Protein AF-X0VLQ2-F1 (afdb_monomer_lite)

Organism: NCBI:txid412755

Radius of gyration: 16.58 Å; chains: 1; bounding box: 39×34×45 Å

Foldseek 3Di:
DADEDDCVPVCVVVCVVFPDDAQAVLSVLAVLVVQVKDKDKAAAEWQQALATWDKMKMKIFAQAPYKYFYAADDFHHFDKVVGFDDKWKWWFAQVAQDADSVVVSRPDGQHRIQTARQHCVRQPDVPDRGRDMDGHRDMIMMMMTGGGPGQQDWMFGWRYGDPDIRTHIHHHPPRPPPDDPDD

pLDDT: mean 77.0, std 18.97, range [30.09, 96.75]

Sequence (183 aa):
MSKRIYLGREFSKYAKIAGGTILTITALFFVLMILGFEITGSDDQCLGTSEDPCVSYGKICNLGPDNYDIYNPESIKLDFSPTIKDHWIFFKDGRIKREFLIPKGIDHSTVGWRFENFTDATKPRKDRVYVHRFARYSCQDYMIVGLKNGPDDVIKWGMGVGKEYLDPFWYGIDGAANISVST

Structure (mmCIF, N/CA/C/O backbone):
data_AF-X0VLQ2-F1
#
_entry.id   AF-X0VLQ2-F1
#
loop_
_atom_site.group_PDB
_atom_site.id
_atom_site.type_symbol
_atom_site.label_atom_id
_atom_site.label_alt_id
_atom_site.label_comp_id
_atom_site.label_asym_id
_atom_site.label_entity_id
_atom_site.label_seq_id
_atom_site.pdbx_PDB_ins_code
_atom_site.Cartn_x
_atom_site.Cartn_y
_atom_site.Cartn_z
_atom_site.occupancy
_atom_site.B_iso_or_equiv
_atom_site.auth_seq_id
_atom_site.auth_comp_id
_atom_site.auth_asym_id
_atom_site.auth_atom_id
_atom_site.pdbx_PDB_model_num
ATOM 1 N N . MET A 1 1 ? 15.901 -3.595 -19.384 1.00 66.69 1 MET A N 1
ATOM 2 C CA . MET A 1 1 ? 15.204 -4.865 -19.703 1.00 66.69 1 MET A CA 1
ATOM 3 C C . MET A 1 1 ? 13.999 -4.977 -18.756 1.00 66.69 1 MET A C 1
ATOM 5 O O . MET A 1 1 ? 13.831 -4.084 -17.930 1.00 66.69 1 MET A O 1
ATOM 9 N N . SER A 1 2 ? 13.095 -5.954 -18.882 1.00 72.69 2 SER A N 1
ATOM 10 C CA . SER A 1 2 ? 12.097 -6.215 -17.822 1.00 72.69 2 SER A CA 1
ATOM 11 C C . SER A 1 2 ? 12.548 -7.439 -17.039 1.00 72.69 2 SER A C 1
ATOM 13 O O . SER A 1 2 ? 12.744 -8.506 -17.623 1.00 72.69 2 SER A O 1
ATOM 15 N N . LYS A 1 3 ? 12.762 -7.257 -15.736 1.00 79.56 3 LYS A N 1
ATOM 16 C CA . LYS A 1 3 ? 13.063 -8.319 -14.786 1.00 79.56 3 LYS A CA 1
ATOM 17 C C . LYS A 1 3 ? 11.759 -8.785 -14.157 1.00 79.56 3 LYS A C 1
ATOM 19 O O . LYS A 1 3 ? 10.893 -7.990 -13.791 1.00 79.56 3 LYS A O 1
ATOM 24 N N . ARG A 1 4 ? 11.615 -10.101 -14.063 1.00 75.06 4 ARG A N 1
ATOM 25 C CA . ARG A 1 4 ? 10.447 -10.733 -13.456 1.00 75.06 4 ARG A CA 1
ATOM 26 C C . ARG A 1 4 ? 10.776 -11.070 -12.013 1.00 75.06 4 ARG A C 1
ATOM 28 O O . ARG A 1 4 ? 11.747 -11.783 -11.776 1.00 75.06 4 ARG A O 1
ATOM 35 N N . ILE A 1 5 ? 9.966 -10.592 -11.078 1.00 64.88 5 ILE A N 1
ATOM 36 C CA . ILE A 1 5 ? 10.042 -11.013 -9.683 1.00 64.88 5 ILE A CA 1
ATOM 37 C C . ILE A 1 5 ? 9.024 -12.137 -9.493 1.00 64.88 5 ILE A C 1
ATOM 39 O O . ILE A 1 5 ? 7.814 -11.917 -9.564 1.00 64.88 5 ILE A O 1
ATOM 43 N N . TYR A 1 6 ? 9.534 -13.348 -9.260 1.00 64.94 6 TYR A N 1
ATOM 44 C CA . TYR A 1 6 ? 8.743 -14.495 -8.819 1.00 64.94 6 TYR A CA 1
ATOM 45 C C . TYR A 1 6 ? 9.024 -14.730 -7.338 1.00 64.94 6 TYR A C 1
ATOM 47 O O . TYR A 1 6 ? 10.022 -15.365 -6.981 1.00 64.94 6 TYR A O 1
ATOM 55 N N . LEU A 1 7 ? 8.144 -14.230 -6.475 1.00 58.94 7 LEU A N 1
ATOM 56 C CA . LEU A 1 7 ? 8.322 -14.337 -5.027 1.00 58.94 7 LEU A CA 1
ATOM 57 C C . LEU A 1 7 ? 8.317 -15.795 -4.529 1.00 58.94 7 LEU A C 1
ATOM 59 O O . LEU A 1 7 ? 8.909 -16.076 -3.510 1.00 58.94 7 LEU A O 1
ATOM 63 N N . GLY A 1 8 ? 7.763 -16.775 -5.245 1.00 53.16 8 GLY A N 1
ATOM 64 C CA . GLY A 1 8 ? 7.909 -18.184 -4.832 1.00 53.16 8 GLY A CA 1
ATOM 65 C C . GLY A 1 8 ? 9.328 -18.754 -5.022 1.00 53.16 8 GLY A C 1
ATOM 66 O O . GLY A 1 8 ? 9.813 -19.527 -4.199 1.00 53.16 8 GLY A O 1
ATOM 67 N N . ARG A 1 9 ? 10.018 -18.374 -6.108 1.00 52.22 9 ARG A N 1
ATOM 68 C CA . ARG A 1 9 ? 11.260 -19.032 -6.569 1.00 52.22 9 ARG A CA 1
ATOM 69 C C . ARG A 1 9 ? 12.530 -18.258 -6.235 1.00 52.22 9 ARG A C 1
ATOM 71 O O . ARG A 1 9 ? 13.531 -18.867 -5.872 1.00 52.22 9 ARG A O 1
ATOM 78 N N . GLU A 1 10 ? 12.518 -16.935 -6.379 1.00 52.12 10 GLU A N 1
ATOM 79 C CA . GLU A 1 10 ? 13.665 -16.127 -5.948 1.00 52.12 10 GLU A CA 1
ATOM 80 C C . GLU A 1 10 ? 13.694 -16.052 -4.424 1.00 52.12 10 GLU A C 1
ATOM 82 O O . GLU A 1 10 ? 14.750 -16.220 -3.822 1.00 52.12 10 GLU A O 1
ATOM 87 N N . PHE A 1 11 ? 12.527 -15.955 -3.782 1.00 50.59 11 PHE A N 1
ATOM 88 C CA . PHE A 1 11 ? 12.453 -15.965 -2.329 1.00 50.59 11 PHE A CA 1
ATOM 89 C C . PHE A 1 11 ? 12.836 -17.320 -1.750 1.00 50.59 11 PHE A C 1
ATOM 91 O O . PHE A 1 11 ? 13.465 -17.295 -0.724 1.00 50.59 11 PHE A O 1
ATOM 98 N N . SER A 1 12 ? 12.652 -18.496 -2.370 1.00 47.94 12 SER A N 1
ATOM 99 C CA . SER A 1 12 ? 13.187 -19.751 -1.784 1.00 47.94 12 SER A CA 1
ATOM 100 C C . SER A 1 12 ? 14.717 -19.747 -1.593 1.00 47.94 12 SER A C 1
ATOM 102 O O . SER A 1 12 ? 15.236 -20.493 -0.761 1.00 47.94 12 SER A O 1
ATOM 104 N N . LYS A 1 13 ? 15.451 -18.911 -2.345 1.00 52.09 13 LYS A N 1
ATOM 105 C CA . LYS A 1 13 ? 16.887 -18.673 -2.121 1.00 52.09 13 LYS A CA 1
ATOM 106 C C . LYS A 1 13 ? 17.136 -17.775 -0.901 1.00 52.09 13 LYS A C 1
ATOM 108 O O . LYS A 1 13 ? 18.106 -18.008 -0.190 1.00 52.09 13 LYS A O 1
ATOM 113 N N . TYR A 1 14 ? 16.248 -16.814 -0.631 1.00 46.41 14 TYR A N 1
ATOM 114 C CA . TYR A 1 14 ? 16.334 -15.856 0.484 1.00 46.41 14 TYR A CA 1
ATOM 115 C C . TYR A 1 14 ? 15.523 -16.267 1.744 1.00 46.41 14 TYR A C 1
ATOM 117 O O . TYR A 1 14 ? 15.835 -15.850 2.849 1.00 46.41 14 TYR A O 1
ATOM 125 N N . ALA A 1 15 ? 14.535 -17.154 1.622 1.00 37.28 15 ALA A N 1
ATOM 126 C CA . ALA A 1 15 ? 13.580 -17.620 2.634 1.00 37.28 15 ALA A CA 1
ATOM 127 C C . ALA A 1 15 ? 14.192 -18.668 3.557 1.00 37.28 15 ALA A C 1
ATOM 129 O O . ALA A 1 15 ? 13.771 -18.805 4.703 1.00 37.28 15 ALA A O 1
ATOM 130 N N . LYS A 1 16 ? 15.233 -19.373 3.088 1.00 41.22 16 LYS A N 1
ATOM 131 C CA . LYS A 1 16 ? 16.071 -20.217 3.953 1.00 41.22 16 LYS A CA 1
ATOM 132 C C . LYS A 1 16 ? 16.698 -19.425 5.105 1.00 41.22 16 LYS A C 1
ATOM 134 O O . LYS A 1 16 ? 17.092 -20.031 6.090 1.00 41.22 16 LYS A O 1
ATOM 139 N N . ILE A 1 17 ? 16.769 -18.099 4.986 1.00 40.81 17 ILE A N 1
ATOM 140 C CA . ILE A 1 17 ? 17.321 -17.201 6.003 1.00 40.81 17 ILE A CA 1
ATOM 141 C C . ILE A 1 17 ? 16.231 -16.731 6.991 1.00 40.81 17 ILE A C 1
ATOM 143 O O . ILE A 1 17 ? 16.563 -16.351 8.107 1.00 40.81 17 ILE A O 1
ATOM 147 N N . ALA A 1 18 ? 14.940 -16.804 6.634 1.00 35.75 18 ALA A N 1
ATOM 148 C CA . ALA A 1 18 ? 13.855 -16.133 7.367 1.00 35.75 18 ALA A CA 1
ATOM 149 C C . ALA A 1 18 ? 12.767 -17.051 7.969 1.00 35.75 18 ALA A C 1
ATOM 151 O O . ALA A 1 18 ? 11.837 -16.543 8.580 1.00 35.75 18 ALA A O 1
ATOM 152 N N . GLY A 1 19 ? 12.870 -18.380 7.834 1.00 30.09 19 GLY A N 1
ATOM 153 C CA . GLY A 1 19 ? 12.094 -19.334 8.643 1.00 30.09 19 GLY A CA 1
ATOM 154 C C . GLY A 1 19 ? 10.563 -19.183 8.599 1.00 30.09 19 GLY A C 1
ATOM 155 O O . GLY A 1 19 ? 9.948 -18.965 9.633 1.00 30.09 19 GLY A O 1
ATOM 156 N N . GLY A 1 20 ? 9.928 -19.346 7.433 1.00 35.25 20 GLY A N 1
ATOM 157 C CA . GLY A 1 20 ? 8.463 -19.454 7.340 1.00 35.25 20 GLY A CA 1
ATOM 158 C C . GLY A 1 20 ? 7.908 -19.252 5.927 1.00 35.25 20 GLY A C 1
ATOM 159 O O . GLY A 1 20 ? 8.342 -18.366 5.201 1.00 35.25 20 GLY A O 1
ATOM 160 N N . THR A 1 21 ? 6.954 -20.093 5.521 1.00 38.00 21 THR A N 1
ATOM 161 C CA . THR A 1 21 ? 6.435 -20.237 4.142 1.00 38.00 21 THR A CA 1
ATOM 162 C C . THR A 1 21 ? 5.235 -19.333 3.812 1.00 38.00 21 THR A C 1
ATOM 164 O O . THR A 1 21 ? 4.452 -19.662 2.923 1.00 38.00 21 THR A O 1
ATOM 167 N N . ILE A 1 22 ? 5.052 -18.213 4.519 1.00 45.41 22 ILE A N 1
ATOM 168 C CA . ILE A 1 22 ? 3.986 -17.241 4.227 1.00 45.41 22 ILE A CA 1
ATOM 169 C C . ILE A 1 22 ? 4.628 -16.014 3.576 1.00 45.41 22 ILE A C 1
ATOM 171 O O . ILE A 1 22 ? 5.442 -15.329 4.188 1.00 45.41 22 ILE A O 1
ATOM 175 N N . LEU A 1 23 ? 4.283 -15.759 2.311 1.00 50.88 23 LEU A N 1
ATOM 176 C CA . LEU A 1 23 ? 4.733 -14.580 1.571 1.00 50.88 23 LEU A CA 1
ATOM 177 C C . LEU A 1 23 ? 3.906 -13.367 2.005 1.00 50.88 23 LEU A C 1
ATOM 179 O O . LEU A 1 23 ? 2.747 -13.213 1.632 1.00 50.88 23 LEU A O 1
ATOM 183 N N . THR A 1 24 ? 4.506 -12.500 2.804 1.00 60.12 24 THR A N 1
ATOM 184 C CA . THR A 1 24 ? 3.902 -11.244 3.255 1.00 60.12 24 THR A CA 1
ATOM 185 C C . THR A 1 24 ? 4.256 -10.088 2.304 1.00 60.12 24 THR A C 1
ATOM 187 O O . THR A 1 24 ? 5.223 -10.167 1.544 1.00 60.12 24 THR A O 1
ATOM 190 N N . ILE A 1 25 ? 3.515 -8.972 2.313 1.00 62.88 25 ILE A N 1
ATOM 191 C CA . ILE A 1 25 ? 3.922 -7.748 1.589 1.00 62.88 25 ILE A CA 1
ATOM 192 C C . ILE A 1 25 ? 5.299 -7.301 2.088 1.00 62.88 25 ILE A C 1
ATOM 194 O O . ILE A 1 25 ? 6.127 -6.865 1.296 1.00 62.88 25 ILE A O 1
ATOM 198 N N . THR A 1 26 ? 5.588 -7.496 3.373 1.00 62.28 26 THR A N 1
ATOM 199 C CA . THR A 1 26 ? 6.883 -7.152 3.968 1.00 62.28 26 THR A CA 1
ATOM 200 C C . THR A 1 26 ? 8.045 -7.860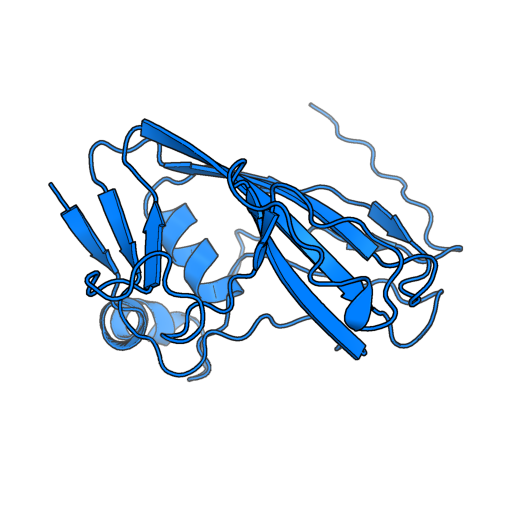 3.257 1.00 62.28 26 THR A C 1
ATOM 202 O O . THR A 1 26 ? 9.062 -7.231 2.965 1.00 62.28 26 THR A O 1
ATOM 205 N N . ALA A 1 27 ? 7.853 -9.117 2.839 1.00 65.25 27 ALA A N 1
ATOM 206 C CA . ALA A 1 27 ? 8.792 -9.859 2.002 1.00 65.25 27 ALA A CA 1
ATOM 207 C C . ALA A 1 27 ? 8.972 -9.245 0.598 1.00 65.25 27 ALA A C 1
ATOM 209 O O . ALA A 1 27 ? 10.100 -9.126 0.117 1.00 65.25 27 ALA A O 1
ATOM 210 N N . LEU A 1 28 ? 7.895 -8.810 -0.066 1.00 73.94 28 LEU A N 1
ATOM 211 C CA . LEU A 1 28 ? 8.004 -8.127 -1.363 1.00 73.94 28 LEU A CA 1
ATOM 212 C C . LEU A 1 28 ? 8.868 -6.865 -1.249 1.00 73.94 28 LEU A C 1
ATOM 214 O O . LEU A 1 28 ? 9.807 -6.697 -2.023 1.00 73.94 28 LEU A O 1
ATOM 218 N N . PHE A 1 29 ? 8.577 -6.001 -0.280 1.00 73.88 29 PHE A N 1
ATOM 219 C CA . PHE A 1 29 ? 9.299 -4.743 -0.102 1.00 73.88 29 PHE A CA 1
ATOM 220 C C . PHE A 1 29 ? 10.769 -4.969 0.268 1.00 73.88 29 PHE A C 1
ATOM 222 O O . PHE A 1 29 ? 11.635 -4.270 -0.248 1.00 73.88 29 PHE A O 1
ATOM 229 N N . PHE A 1 30 ? 11.076 -6.002 1.055 1.00 72.38 30 PHE A N 1
ATOM 230 C CA . PHE A 1 30 ? 12.453 -6.427 1.310 1.00 72.38 30 PHE A CA 1
ATOM 231 C C . PHE A 1 30 ? 13.209 -6.785 0.024 1.00 72.38 30 PHE A C 1
ATOM 233 O O . PHE A 1 30 ? 14.324 -6.317 -0.197 1.00 72.38 30 PHE A O 1
ATOM 240 N N . VAL A 1 31 ? 12.588 -7.568 -0.864 1.00 75.31 31 VAL A N 1
ATOM 241 C CA . VAL A 1 31 ? 13.183 -7.865 -2.176 1.00 75.31 31 VAL A CA 1
ATOM 242 C C . VAL A 1 31 ? 13.405 -6.589 -2.975 1.00 75.31 31 VAL A C 1
ATOM 244 O O . VAL A 1 31 ? 14.446 -6.465 -3.608 1.00 75.31 31 VAL A O 1
ATOM 247 N N . LEU A 1 32 ? 12.480 -5.628 -2.931 1.00 82.19 32 LEU A N 1
ATOM 248 C CA . LEU A 1 32 ? 12.672 -4.339 -3.598 1.00 82.19 32 LEU A CA 1
ATOM 249 C C . LEU A 1 32 ? 13.874 -3.579 -3.014 1.00 82.19 32 LEU A C 1
ATOM 251 O O . LEU A 1 32 ? 14.713 -3.126 -3.789 1.00 82.19 32 LEU A O 1
ATOM 255 N N . MET A 1 33 ? 14.019 -3.502 -1.687 1.00 80.38 33 MET A N 1
ATOM 256 C CA . MET A 1 33 ? 15.171 -2.850 -1.044 1.00 80.38 33 MET A CA 1
ATOM 257 C C . MET A 1 33 ? 16.501 -3.507 -1.449 1.00 80.38 33 MET A C 1
ATOM 259 O O . MET A 1 33 ? 17.411 -2.809 -1.889 1.00 80.38 33 MET A O 1
ATOM 263 N N . ILE A 1 34 ? 16.591 -4.846 -1.435 1.00 80.38 34 ILE A N 1
ATOM 264 C CA . ILE A 1 34 ? 17.777 -5.581 -1.930 1.00 80.38 34 ILE A CA 1
ATOM 265 C C . ILE A 1 34 ? 18.066 -5.271 -3.403 1.00 80.38 34 ILE A C 1
ATOM 267 O O . ILE A 1 34 ? 19.222 -5.227 -3.825 1.00 80.38 34 ILE A O 1
ATOM 271 N N . LEU A 1 35 ? 17.023 -5.062 -4.207 1.00 81.06 35 LEU A N 1
ATOM 272 C CA . LEU A 1 35 ? 17.138 -4.691 -5.617 1.00 81.06 35 LEU A CA 1
ATOM 273 C C . LEU A 1 35 ? 17.493 -3.206 -5.827 1.00 81.06 35 LEU A C 1
ATOM 275 O O . LEU A 1 35 ? 17.527 -2.758 -6.977 1.00 81.06 35 LEU A O 1
ATOM 279 N N . GLY A 1 36 ? 17.783 -2.468 -4.751 1.00 83.56 36 GLY A N 1
ATOM 280 C CA . GLY A 1 36 ? 18.220 -1.074 -4.775 1.00 83.56 36 GLY A CA 1
ATOM 281 C C . GLY A 1 36 ? 17.074 -0.072 -4.862 1.00 83.56 36 GLY A C 1
ATOM 282 O O . GLY A 1 36 ? 17.259 1.020 -5.399 1.00 83.56 36 GLY A O 1
ATOM 283 N N . PHE A 1 37 ? 15.878 -0.446 -4.408 1.00 88.50 37 PHE A N 1
ATOM 284 C CA . PHE A 1 37 ? 14.776 0.498 -4.296 1.00 88.50 37 PHE A CA 1
ATOM 285 C C . PHE A 1 37 ? 14.904 1.324 -3.025 1.00 88.50 37 PHE A C 1
ATOM 287 O O . PHE A 1 37 ? 15.161 0.782 -1.952 1.00 88.50 37 PHE A O 1
ATOM 294 N N . GLU A 1 38 ? 14.615 2.614 -3.135 1.00 89.25 38 GLU A N 1
ATOM 295 C CA . GLU A 1 38 ? 14.395 3.465 -1.970 1.00 89.25 38 GLU A CA 1
ATOM 296 C C . GLU A 1 38 ? 12.918 3.434 -1.601 1.00 89.25 38 GLU A C 1
ATOM 298 O O . GLU A 1 38 ? 12.047 3.594 -2.461 1.00 89.25 38 GLU A O 1
ATOM 303 N N . ILE A 1 39 ? 12.627 3.212 -0.325 1.00 86.88 39 ILE A N 1
ATOM 304 C CA . ILE A 1 39 ? 11.264 3.136 0.188 1.00 86.88 39 ILE A CA 1
ATOM 305 C C . ILE A 1 39 ? 11.166 4.097 1.367 1.00 86.88 39 ILE A C 1
ATOM 307 O O . ILE A 1 39 ? 12.036 4.111 2.232 1.00 86.88 39 ILE A O 1
ATOM 311 N N . THR A 1 40 ? 10.121 4.915 1.394 1.00 87.25 40 THR A N 1
ATOM 312 C CA . THR A 1 40 ? 9.830 5.839 2.496 1.00 87.25 40 THR A CA 1
ATOM 313 C C . THR A 1 40 ? 8.430 5.588 3.038 1.00 87.25 40 THR A C 1
ATOM 315 O O . THR A 1 40 ? 7.580 5.057 2.319 1.00 87.25 40 THR A O 1
ATOM 318 N N . GLY A 1 41 ? 8.187 5.976 4.287 1.00 84.06 41 GLY A N 1
ATOM 319 C CA . GLY A 1 41 ? 6.887 5.938 4.957 1.00 84.06 41 GLY A CA 1
ATOM 320 C C . GLY A 1 41 ? 6.818 7.008 6.048 1.00 84.06 41 GLY A C 1
ATOM 321 O O . GLY A 1 41 ? 7.837 7.637 6.347 1.00 84.06 41 GLY A O 1
ATOM 322 N N . SER A 1 42 ? 5.629 7.223 6.602 1.00 80.88 42 SER A N 1
ATOM 323 C CA . SER A 1 42 ? 5.376 8.141 7.714 1.00 80.88 42 SER A CA 1
ATOM 324 C C . SER A 1 42 ? 4.988 7.388 8.982 1.00 80.88 42 SER A C 1
ATOM 326 O O . SER A 1 42 ? 4.338 6.345 8.914 1.00 80.88 42 SER A O 1
ATOM 328 N N . ASP A 1 43 ? 5.386 7.951 10.119 1.00 81.62 43 ASP A N 1
ATOM 329 C CA . ASP A 1 43 ? 4.780 7.664 11.414 1.00 81.62 43 ASP A CA 1
ATOM 330 C C . ASP A 1 43 ? 3.543 8.543 11.568 1.00 81.62 43 ASP A C 1
ATOM 332 O O . ASP A 1 43 ? 3.619 9.755 11.356 1.00 81.62 43 ASP A O 1
ATOM 336 N N . ASP A 1 44 ? 2.417 7.946 11.947 1.00 86.19 44 ASP A N 1
ATOM 337 C CA . ASP A 1 44 ? 1.134 8.642 11.996 1.00 86.19 44 ASP A CA 1
ATOM 338 C C . ASP A 1 44 ? 0.422 8.381 13.329 1.00 86.19 44 ASP A C 1
ATOM 340 O O . ASP A 1 44 ? 0.530 7.307 13.925 1.00 86.19 44 ASP A O 1
ATOM 344 N N . GLN A 1 45 ? -0.320 9.374 13.814 1.00 88.12 45 GLN A N 1
ATOM 345 C CA . GLN A 1 45 ? -1.179 9.241 14.990 1.00 88.12 45 GLN A CA 1
ATOM 346 C C . GLN A 1 45 ? -2.636 9.166 14.538 1.00 88.12 45 GLN A C 1
ATOM 348 O O . GLN A 1 45 ? -3.072 9.974 13.721 1.00 88.12 45 GLN A O 1
ATOM 353 N N . CYS A 1 46 ? -3.377 8.182 15.043 1.00 91.38 46 CYS A N 1
ATOM 354 C CA . CYS A 1 46 ? -4.732 7.888 14.576 1.00 91.38 46 CYS A CA 1
ATOM 355 C C . CYS A 1 46 ? -5.495 7.005 15.568 1.00 91.38 46 CYS A C 1
ATOM 357 O O . CYS A 1 46 ? -4.906 6.145 16.237 1.00 91.38 46 CYS A O 1
ATOM 359 N N . LEU A 1 47 ? -6.824 7.136 15.583 1.00 93.00 47 LEU A N 1
ATOM 360 C CA . LEU A 1 47 ? -7.707 6.233 16.326 1.00 93.00 47 LEU A CA 1
ATOM 361 C C . LEU A 1 47 ? -7.838 4.860 15.657 1.00 93.00 47 LEU A C 1
ATOM 363 O O . LEU A 1 47 ? -8.115 3.864 16.320 1.00 93.00 47 LEU A O 1
ATOM 367 N N . GLY A 1 48 ? -7.672 4.784 14.337 1.00 92.69 48 GLY A N 1
ATOM 368 C CA . GLY A 1 48 ? -7.873 3.545 13.587 1.00 92.69 48 GLY A CA 1
ATOM 369 C C . GLY A 1 48 ? -9.333 3.089 13.565 1.0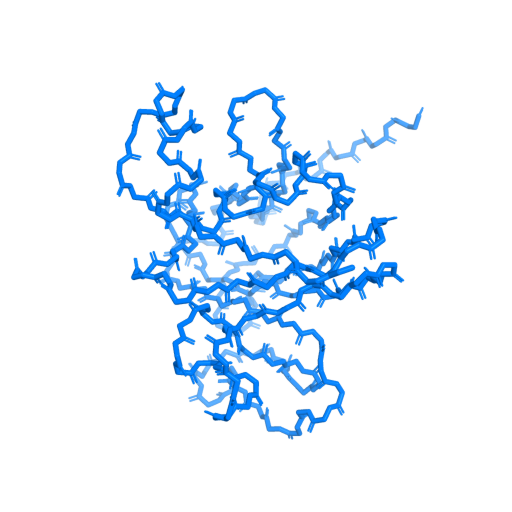0 92.69 48 GLY A C 1
ATOM 370 O O . GLY A 1 48 ? -9.596 1.886 13.527 1.00 92.69 48 GLY A O 1
ATOM 371 N N . THR A 1 49 ? -10.281 4.025 13.605 1.00 95.44 49 THR A N 1
ATOM 372 C CA . THR A 1 49 ? -11.718 3.748 13.469 1.00 95.44 49 THR A CA 1
ATOM 373 C C . THR A 1 49 ? -12.181 3.975 12.030 1.00 95.44 49 THR A C 1
ATOM 375 O O . THR A 1 49 ? -11.424 4.422 11.178 1.00 95.44 49 THR A O 1
ATOM 378 N N . SER A 1 50 ? -13.437 3.651 11.729 1.00 95.38 50 SER A N 1
ATOM 379 C CA . SER A 1 50 ? -14.019 3.945 10.416 1.00 95.38 50 SER A CA 1
ATOM 380 C C . SER A 1 50 ? -14.092 5.445 10.107 1.00 95.38 50 SER A C 1
ATOM 382 O O . SER A 1 50 ? -14.014 5.810 8.940 1.00 95.38 50 SER A O 1
ATOM 384 N N . GLU A 1 51 ? -14.257 6.291 11.125 1.00 96.12 51 GLU A N 1
ATOM 385 C CA . GLU A 1 51 ? -14.364 7.754 10.994 1.00 96.12 51 GLU A CA 1
ATOM 386 C C . GLU A 1 51 ? -12.989 8.438 11.061 1.00 96.12 51 GLU A C 1
ATOM 388 O O . GLU A 1 51 ? -12.802 9.506 10.491 1.00 96.12 51 GLU A O 1
ATOM 393 N N . ASP A 1 52 ? -12.018 7.800 11.719 1.00 94.56 52 ASP A N 1
ATOM 394 C CA . ASP A 1 52 ? -10.624 8.241 11.788 1.00 94.56 52 ASP A CA 1
ATOM 395 C C . ASP A 1 52 ? -9.679 7.045 11.564 1.00 94.56 52 ASP A C 1
ATOM 397 O O . ASP A 1 52 ? -9.136 6.472 12.523 1.00 94.56 52 ASP A O 1
ATOM 401 N N . PRO A 1 53 ? -9.552 6.571 10.311 1.00 96.12 53 PRO A N 1
ATOM 402 C CA . PRO A 1 53 ? -8.690 5.446 9.998 1.00 96.12 53 PRO A CA 1
ATOM 403 C C . PRO A 1 53 ? -7.224 5.865 10.066 1.00 96.12 53 PRO A C 1
ATOM 405 O O . PRO A 1 53 ? -6.860 7.010 9.815 1.00 96.12 53 PRO A O 1
ATOM 408 N N . CYS A 1 54 ? -6.348 4.904 10.329 1.00 94.38 54 CYS A N 1
ATOM 409 C CA . CYS A 1 54 ? -4.920 5.151 10.237 1.00 94.38 54 CYS A CA 1
ATOM 410 C C . CYS A 1 54 ? -4.501 5.192 8.779 1.00 94.38 54 CYS A C 1
ATOM 412 O O . CYS A 1 54 ? -4.736 4.227 8.050 1.00 94.38 54 CYS A O 1
ATOM 414 N N . VAL A 1 55 ? -3.889 6.295 8.355 1.00 94.25 55 VAL A N 1
ATOM 415 C CA . VAL A 1 55 ? -3.461 6.488 6.972 1.00 94.25 55 VAL A CA 1
ATOM 416 C C . VAL A 1 55 ? -2.000 6.879 6.950 1.00 94.25 55 VAL A C 1
ATOM 418 O O . VAL A 1 55 ? -1.634 7.903 7.510 1.00 94.25 55 VAL A O 1
ATOM 421 N N . SER A 1 56 ? -1.199 6.092 6.241 1.00 92.38 56 SER A N 1
ATOM 422 C CA . SER A 1 56 ? 0.199 6.412 5.986 1.00 92.38 56 SER A CA 1
ATOM 423 C C . SER A 1 56 ? 0.476 6.539 4.511 1.00 92.38 56 SER A C 1
ATOM 425 O O . SER A 1 56 ? -0.039 5.779 3.684 1.00 92.38 56 SER A O 1
ATOM 427 N N . TYR A 1 57 ? 1.356 7.478 4.196 1.00 93.06 57 TYR A N 1
ATOM 428 C CA . TYR A 1 57 ? 1.811 7.727 2.843 1.00 93.06 57 TYR A CA 1
ATOM 429 C C . TYR A 1 57 ? 3.289 7.415 2.728 1.00 93.06 57 TYR A C 1
ATOM 431 O O . TYR A 1 57 ? 4.077 7.584 3.656 1.00 93.06 57 TYR A O 1
ATOM 439 N N . GLY A 1 58 ? 3.685 7.003 1.537 1.00 91.38 58 GLY A N 1
ATOM 440 C CA . GLY A 1 58 ? 5.084 6.786 1.259 1.00 91.38 58 GLY A CA 1
ATOM 441 C C . GLY A 1 58 ? 5.368 6.721 -0.222 1.00 91.38 58 GLY A C 1
ATOM 442 O O . GLY A 1 58 ? 4.496 6.928 -1.073 1.00 91.38 58 GLY A O 1
ATOM 443 N N . LYS A 1 59 ? 6.628 6.446 -0.530 1.00 93.00 59 LYS A N 1
ATOM 444 C CA . LYS A 1 59 ? 7.121 6.393 -1.897 1.00 93.00 59 LYS A CA 1
ATOM 445 C C . LYS A 1 59 ? 8.040 5.199 -2.070 1.00 93.00 59 LYS A C 1
ATOM 447 O O . LYS A 1 59 ? 8.834 4.896 -1.192 1.00 93.00 59 LYS A O 1
ATOM 452 N N . ILE A 1 60 ? 7.925 4.537 -3.215 1.00 91.81 60 ILE A N 1
ATOM 453 C CA . ILE A 1 60 ? 8.807 3.451 -3.642 1.00 91.81 60 ILE A CA 1
ATOM 454 C C . ILE A 1 60 ? 9.498 3.907 -4.923 1.00 91.81 60 ILE A C 1
ATOM 456 O O . ILE A 1 60 ? 8.835 4.098 -5.943 1.00 91.81 60 ILE A O 1
ATOM 460 N N . CYS A 1 61 ? 10.812 4.092 -4.885 1.00 93.00 61 CYS A N 1
ATOM 461 C CA . CYS A 1 61 ? 11.621 4.557 -6.002 1.00 93.00 61 CYS A CA 1
ATOM 462 C C . CYS A 1 61 ? 12.511 3.436 -6.532 1.00 93.00 61 CYS A C 1
ATOM 464 O O . CYS A 1 61 ? 13.434 2.978 -5.865 1.00 93.00 61 CYS A O 1
ATOM 466 N N . ASN A 1 62 ? 12.264 3.029 -7.774 1.00 94.25 62 ASN A N 1
ATOM 467 C CA . ASN A 1 62 ? 13.181 2.188 -8.527 1.00 94.25 62 ASN A CA 1
ATOM 468 C C . ASN A 1 62 ? 14.244 3.075 -9.178 1.00 94.25 62 ASN A C 1
ATOM 470 O O . ASN A 1 62 ? 14.010 3.657 -10.241 1.00 94.25 62 ASN A O 1
ATOM 474 N N . LEU A 1 63 ? 15.416 3.162 -8.555 1.00 92.31 63 LEU A N 1
ATOM 475 C CA . LEU A 1 63 ? 16.544 3.933 -9.082 1.00 92.31 63 LEU A CA 1
ATOM 476 C C . LEU A 1 63 ? 17.335 3.177 -10.162 1.00 92.31 63 LEU A C 1
ATOM 478 O O . LEU A 1 63 ? 18.263 3.721 -10.758 1.00 92.31 63 LEU A O 1
ATOM 482 N N . GLY A 1 64 ? 16.971 1.921 -10.429 1.00 91.38 64 GLY A N 1
ATOM 483 C CA . GLY A 1 64 ? 17.653 1.052 -11.375 1.00 91.38 64 GLY A CA 1
ATOM 484 C C . GLY A 1 64 ? 17.170 1.184 -12.830 1.00 91.38 64 GLY A C 1
ATOM 485 O O . GLY A 1 64 ? 16.077 1.686 -13.106 1.00 91.38 64 GLY A O 1
ATOM 486 N N . PRO A 1 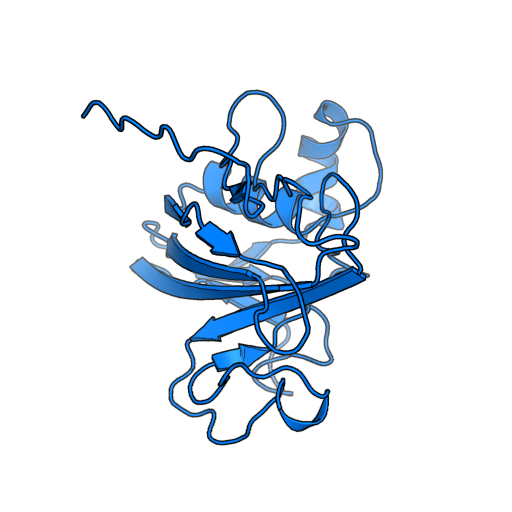65 ? 17.959 0.656 -13.790 1.00 93.38 65 PRO A N 1
ATOM 487 C CA . PRO A 1 65 ? 17.660 0.692 -15.230 1.00 93.38 65 PRO A CA 1
ATOM 488 C C . PRO A 1 65 ? 16.586 -0.300 -15.697 1.00 93.38 65 PRO A C 1
ATOM 490 O O . PRO A 1 65 ? 16.159 -0.258 -16.860 1.00 93.38 65 PRO A O 1
ATOM 493 N N . ASP A 1 66 ? 16.174 -1.227 -14.835 1.00 92.12 66 ASP A N 1
ATOM 494 C CA . ASP A 1 66 ? 15.268 -2.318 -15.177 1.00 92.12 66 ASP A CA 1
ATOM 495 C C . ASP A 1 66 ? 13.871 -2.097 -14.614 1.00 92.12 66 ASP A C 1
ATOM 497 O O . ASP A 1 66 ? 13.698 -1.553 -13.530 1.00 92.12 66 ASP A O 1
ATOM 501 N N . ASN A 1 67 ? 12.858 -2.542 -15.359 1.00 91.00 67 ASN A N 1
ATOM 502 C CA . ASN A 1 67 ? 11.506 -2.636 -14.814 1.00 91.00 67 ASN A CA 1
ATOM 503 C C . ASN A 1 67 ? 11.402 -3.905 -13.973 1.00 91.00 67 ASN A C 1
ATOM 505 O O . ASN A 1 67 ? 11.879 -4.952 -14.419 1.00 91.00 67 ASN A O 1
ATOM 509 N N . TYR A 1 68 ? 10.719 -3.826 -12.838 1.00 88.00 68 TYR A N 1
ATOM 510 C CA . TYR A 1 68 ? 10.438 -4.976 -11.991 1.00 88.00 68 TYR A CA 1
ATOM 511 C C . TYR A 1 68 ? 8.948 -5.278 -12.006 1.00 88.00 68 TYR A C 1
ATOM 513 O O . TYR A 1 68 ? 8.122 -4.500 -11.533 1.00 88.00 68 TYR A O 1
ATOM 521 N N . ASP A 1 69 ? 8.623 -6.422 -12.588 1.00 88.12 69 ASP A N 1
ATOM 522 C CA . ASP A 1 69 ? 7.258 -6.890 -12.770 1.00 88.12 69 ASP A CA 1
ATOM 523 C C . ASP A 1 69 ? 6.956 -7.963 -11.723 1.00 88.12 69 ASP A C 1
ATOM 525 O O . ASP A 1 69 ? 7.658 -8.976 -11.651 1.00 88.12 69 ASP A O 1
ATOM 529 N N . ILE A 1 70 ? 5.899 -7.761 -10.941 1.00 81.56 70 ILE A N 1
ATOM 530 C CA . ILE A 1 70 ? 5.398 -8.733 -9.970 1.00 81.56 70 ILE A CA 1
ATOM 531 C C . ILE A 1 70 ? 4.461 -9.694 -10.696 1.00 81.56 70 ILE A C 1
ATOM 533 O O . ILE A 1 70 ? 3.430 -9.279 -11.232 1.00 81.56 70 ILE A O 1
ATOM 537 N N . TYR A 1 71 ? 4.821 -10.976 -10.729 1.00 72.94 71 TYR A N 1
ATOM 538 C CA . TYR A 1 71 ? 4.009 -12.022 -11.352 1.00 72.94 71 TYR A CA 1
ATOM 539 C C . TYR A 1 71 ? 3.257 -12.844 -10.301 1.00 72.94 71 TYR A C 1
ATOM 541 O O . TYR A 1 71 ? 3.826 -13.198 -9.272 1.00 72.94 71 TYR A O 1
ATOM 549 N N . ASN A 1 72 ? 1.988 -13.125 -10.622 1.00 63.66 72 ASN A N 1
ATOM 550 C CA . ASN A 1 72 ? 0.976 -13.920 -9.913 1.00 63.66 72 ASN A CA 1
ATOM 551 C C . ASN A 1 72 ? 1.466 -14.727 -8.683 1.00 63.66 72 ASN A C 1
ATOM 553 O O . ASN A 1 72 ? 1.929 -15.859 -8.844 1.00 63.66 72 ASN A O 1
ATOM 557 N N . PRO A 1 73 ? 1.357 -14.178 -7.462 1.00 58.41 73 PRO A N 1
ATOM 558 C CA . PRO A 1 73 ? 1.742 -14.862 -6.237 1.00 58.41 73 PRO A CA 1
ATOM 559 C C . PRO A 1 73 ? 0.495 -15.186 -5.411 1.00 58.41 73 PRO A C 1
ATOM 561 O O . PRO A 1 73 ? -0.250 -14.290 -5.020 1.00 58.41 73 PRO A O 1
ATOM 564 N N . GLU A 1 74 ? 0.252 -16.461 -5.129 1.00 51.59 74 GLU A N 1
ATOM 565 C CA . GLU A 1 74 ? -0.862 -16.871 -4.276 1.00 51.59 74 GLU A CA 1
ATOM 566 C C . GLU A 1 74 ? -0.730 -16.235 -2.876 1.00 51.59 74 GLU A C 1
ATOM 568 O O . GLU A 1 74 ? 0.064 -16.646 -2.033 1.00 51.59 74 GLU A O 1
ATOM 573 N N . SER A 1 75 ? -1.510 -15.168 -2.677 1.00 52.97 75 SER A N 1
ATOM 574 C CA . SER A 1 75 ? -1.677 -14.339 -1.479 1.00 52.97 75 SER A CA 1
ATOM 575 C C . SER A 1 75 ? -0.407 -13.708 -0.893 1.00 52.97 75 SER A C 1
ATOM 577 O O . SER A 1 75 ? 0.052 -14.108 0.173 1.00 52.97 75 SER A O 1
ATOM 579 N N . ILE A 1 76 ? 0.100 -12.635 -1.514 1.00 57.62 76 ILE A N 1
ATOM 580 C CA . ILE A 1 76 ? 0.875 -11.659 -0.733 1.00 57.62 76 ILE A CA 1
ATOM 581 C C . ILE A 1 76 ? -0.089 -11.007 0.265 1.00 57.62 76 ILE A C 1
ATOM 583 O O . ILE A 1 76 ? -1.025 -10.321 -0.144 1.00 57.62 76 ILE A O 1
ATOM 587 N N . LYS A 1 77 ? 0.118 -11.234 1.563 1.00 57.34 77 LYS A N 1
ATOM 588 C CA . LYS A 1 77 ? -0.707 -10.642 2.631 1.00 57.34 77 LYS A CA 1
ATOM 589 C C . LYS A 1 77 ? 0.060 -9.534 3.339 1.00 57.34 77 LYS A C 1
ATOM 591 O O . LYS A 1 77 ? 1.232 -9.720 3.653 1.00 57.34 77 LYS A O 1
ATOM 596 N N . LEU A 1 78 ? -0.561 -8.385 3.599 1.00 60.75 78 LEU A N 1
ATOM 597 C CA . LEU A 1 78 ? 0.008 -7.479 4.599 1.00 60.75 78 LEU A CA 1
ATOM 598 C C . LEU A 1 78 ? -0.104 -8.157 5.959 1.00 60.75 78 LEU A C 1
ATOM 600 O O . LEU A 1 78 ? -1.106 -8.812 6.248 1.00 60.75 78 LEU A O 1
ATOM 604 N N . ASP A 1 79 ? 0.940 -7.998 6.754 1.00 62.97 79 ASP A N 1
ATOM 605 C CA . ASP A 1 79 ? 0.982 -8.482 8.122 1.00 62.97 79 ASP A CA 1
ATOM 606 C C . ASP A 1 79 ? 1.261 -7.294 9.039 1.00 62.97 79 ASP A C 1
ATOM 608 O O . ASP A 1 79 ? 2.001 -6.379 8.667 1.00 62.97 79 ASP A O 1
ATOM 612 N N . PHE A 1 80 ? 0.622 -7.294 10.200 1.00 67.06 80 PHE A N 1
ATOM 613 C CA . PHE A 1 80 ? 0.622 -6.193 11.158 1.00 67.06 80 PHE A CA 1
ATOM 614 C C . PHE A 1 80 ? 0.869 -6.758 12.551 1.00 67.06 80 PHE A C 1
ATOM 616 O O . PHE A 1 80 ? 0.337 -7.818 12.892 1.00 67.06 80 PHE A O 1
ATOM 623 N N . SER A 1 81 ? 1.655 -6.047 13.361 1.00 70.25 81 SER A N 1
ATOM 624 C CA . SER A 1 81 ? 1.946 -6.445 14.737 1.00 70.25 81 SER A CA 1
ATOM 625 C C . SER A 1 81 ? 1.656 -5.288 15.705 1.00 70.25 81 SER A C 1
ATOM 627 O O . SER A 1 81 ? 2.404 -4.311 15.708 1.00 70.25 81 SER A O 1
ATOM 629 N N . PRO A 1 82 ? 0.629 -5.390 16.569 1.00 76.12 82 PRO A N 1
ATOM 630 C CA . PRO A 1 82 ? -0.346 -6.479 16.653 1.00 76.12 82 PRO A CA 1
ATOM 631 C C . PRO A 1 82 ? -1.259 -6.537 15.417 1.00 76.12 82 PRO A C 1
ATOM 633 O O . PRO A 1 82 ? -1.324 -5.597 14.624 1.00 76.12 82 PRO A O 1
ATOM 636 N N . THR A 1 83 ? -1.961 -7.660 15.243 1.00 81.81 83 THR A N 1
ATOM 637 C CA . THR A 1 83 ? -2.955 -7.811 14.174 1.00 81.81 83 THR A CA 1
ATOM 638 C C . THR A 1 83 ? -3.997 -6.702 14.272 1.00 81.81 83 THR A C 1
ATOM 640 O O . THR A 1 83 ? -4.478 -6.396 15.359 1.00 81.81 83 THR A O 1
ATOM 643 N N . ILE A 1 84 ? -4.374 -6.133 13.132 1.00 85.44 84 ILE A N 1
ATOM 644 C CA . ILE A 1 84 ? -5.373 -5.067 13.032 1.00 85.44 84 ILE A CA 1
ATOM 645 C C . ILE A 1 84 ? -6.688 -5.586 12.446 1.00 85.44 84 ILE A C 1
ATOM 647 O O . ILE A 1 84 ? -6.731 -6.678 11.879 1.00 85.44 84 ILE A O 1
ATOM 651 N N . LYS A 1 85 ? -7.760 -4.802 12.577 1.00 91.56 85 LYS A N 1
ATOM 652 C CA . LYS A 1 85 ? -9.115 -5.184 12.165 1.00 91.56 85 LYS A CA 1
ATOM 653 C C . LYS A 1 85 ? -9.241 -5.341 10.651 1.00 91.56 85 LYS A C 1
ATOM 655 O O . LYS A 1 85 ? -9.818 -6.321 10.191 1.00 91.56 85 LYS A O 1
ATOM 660 N N . ASP A 1 86 ? -8.738 -4.375 9.887 1.00 92.62 86 ASP A N 1
ATOM 661 C CA . ASP A 1 86 ? -8.748 -4.415 8.421 1.00 92.62 86 ASP A CA 1
ATOM 662 C C . ASP A 1 86 ? -7.699 -3.451 7.848 1.00 92.62 86 ASP A C 1
ATOM 664 O O . ASP A 1 86 ? -7.224 -2.557 8.554 1.00 92.62 86 ASP A O 1
ATOM 668 N N . HIS A 1 87 ? -7.325 -3.640 6.584 1.00 91.88 87 HIS A N 1
ATOM 669 C CA . HIS A 1 87 ? -6.354 -2.798 5.896 1.00 91.88 87 HIS A CA 1
ATOM 670 C C . HIS A 1 87 ? -6.471 -2.839 4.375 1.00 91.88 87 HIS A C 1
ATOM 672 O O . HIS A 1 87 ? -6.909 -3.816 3.765 1.00 91.88 87 HIS A O 1
ATOM 678 N N . TRP A 1 88 ? -5.956 -1.791 3.740 1.00 93.06 88 TRP A N 1
ATOM 679 C CA . TRP A 1 88 ? -5.887 -1.663 2.293 1.00 93.06 88 TRP A CA 1
ATOM 680 C C . TRP A 1 88 ? -4.615 -0.929 1.892 1.00 93.06 88 TRP A C 1
ATOM 682 O O . TRP A 1 88 ? -4.214 0.036 2.537 1.00 93.06 88 TRP A O 1
ATOM 692 N N . ILE A 1 89 ? -4.005 -1.363 0.791 1.00 91.12 89 ILE A N 1
ATOM 693 C CA . ILE A 1 89 ? -2.909 -0.644 0.147 1.00 91.12 89 ILE A CA 1
ATOM 694 C C . ILE A 1 89 ? -3.379 -0.109 -1.198 1.00 91.12 89 ILE A C 1
ATOM 696 O O . ILE A 1 89 ? -4.079 -0.776 -1.969 1.00 91.12 89 ILE A O 1
ATOM 700 N N . PHE A 1 90 ? -2.981 1.120 -1.474 1.00 94.00 90 PHE A N 1
ATOM 701 C CA . PHE A 1 90 ? -3.274 1.811 -2.706 1.00 94.00 90 PHE A CA 1
ATOM 702 C C . PHE A 1 90 ? -1.999 2.363 -3.311 1.00 94.00 90 PHE A C 1
ATOM 704 O O . PHE A 1 90 ? -1.058 2.734 -2.615 1.00 94.00 90 PHE A O 1
ATOM 711 N N . PHE A 1 91 ? -2.011 2.482 -4.629 1.00 93.88 91 PHE A N 1
ATOM 712 C CA . PHE A 1 91 ? -0.981 3.180 -5.376 1.00 93.88 91 PHE A CA 1
ATOM 713 C C . PHE A 1 91 ? -1.597 4.339 -6.130 1.00 93.88 91 PHE A C 1
ATOM 715 O O . PHE A 1 91 ? -2.682 4.207 -6.704 1.00 93.88 91 PHE A O 1
ATOM 722 N N . LYS A 1 92 ? -0.892 5.465 -6.162 1.00 95.12 92 LYS A N 1
ATOM 723 C CA . LYS A 1 92 ? -1.380 6.657 -6.842 1.00 95.12 92 LYS A CA 1
ATOM 724 C C . LYS A 1 92 ? -1.585 6.377 -8.326 1.00 95.12 92 LYS A C 1
ATOM 726 O O . LYS A 1 92 ? -0.686 5.923 -9.035 1.00 95.12 92 LYS A O 1
ATOM 731 N N . ASP A 1 93 ? -2.796 6.646 -8.782 1.00 91.50 93 ASP A N 1
ATOM 732 C CA . ASP A 1 93 ? -3.243 6.517 -10.158 1.00 91.50 93 ASP A CA 1
ATOM 733 C C . ASP A 1 93 ? -4.315 7.583 -10.408 1.00 91.50 93 ASP A C 1
ATOM 735 O O . ASP A 1 93 ? -5.501 7.390 -10.131 1.00 91.50 93 ASP A O 1
ATOM 739 N N . GLY A 1 94 ? -3.898 8.725 -10.962 1.00 87.69 94 GLY A N 1
ATOM 740 C CA . GLY A 1 94 ? -4.761 9.893 -11.186 1.00 87.69 94 GLY A CA 1
ATOM 741 C C . GLY A 1 94 ? -5.947 9.666 -12.136 1.00 87.69 94 GLY A C 1
ATOM 742 O O . GLY A 1 94 ? -6.703 10.592 -12.412 1.00 87.69 94 GLY A O 1
ATOM 743 N N . ARG A 1 95 ? -6.124 8.449 -12.662 1.00 90.06 95 ARG A N 1
ATOM 744 C CA . ARG A 1 95 ? -7.276 8.058 -13.485 1.00 90.06 95 ARG A CA 1
ATOM 745 C C . ARG A 1 95 ? -8.444 7.530 -12.650 1.00 90.06 95 ARG A C 1
ATOM 747 O O . ARG A 1 95 ? -9.549 7.413 -13.182 1.00 90.06 95 ARG A O 1
ATOM 754 N N . ILE A 1 96 ? -8.224 7.191 -11.378 1.00 91.94 96 ILE A N 1
ATOM 755 C CA . ILE A 1 96 ? -9.271 6.676 -10.493 1.00 91.94 96 ILE A CA 1
ATOM 756 C C . ILE A 1 96 ? -10.183 7.820 -10.055 1.00 91.94 96 ILE A C 1
ATOM 758 O O . ILE A 1 96 ? -9.741 8.775 -9.426 1.00 91.94 96 ILE A O 1
ATOM 762 N N . LYS A 1 97 ? -11.472 7.710 -10.389 1.00 92.12 97 LYS A N 1
ATOM 763 C CA . LYS A 1 97 ? -12.504 8.712 -10.065 1.00 92.12 97 LYS A CA 1
ATOM 764 C C . LYS A 1 97 ? -13.551 8.226 -9.061 1.00 92.12 97 LYS A C 1
ATOM 766 O O . LYS A 1 97 ? -14.456 8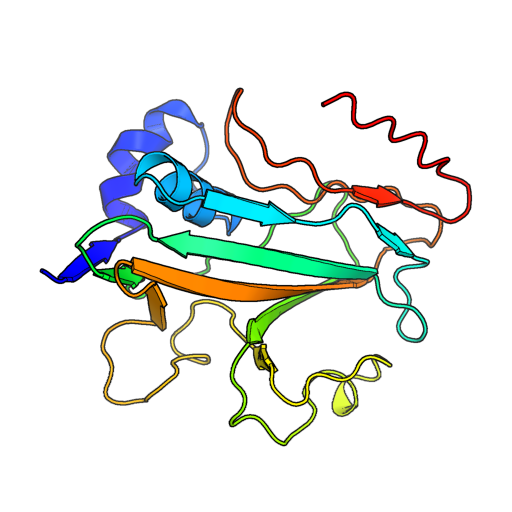.976 -8.726 1.00 92.12 97 LYS A O 1
ATOM 771 N N . ARG A 1 98 ? -13.500 6.950 -8.674 1.00 91.25 98 ARG A N 1
ATOM 772 C CA . ARG A 1 98 ? -14.505 6.312 -7.817 1.00 91.25 98 ARG A CA 1
ATOM 773 C C . ARG A 1 98 ? -13.911 6.023 -6.454 1.00 91.25 98 ARG A C 1
ATOM 775 O O . ARG A 1 98 ? -12.764 5.595 -6.382 1.00 91.25 98 ARG A O 1
ATOM 782 N N . GLU A 1 99 ? -14.732 6.192 -5.430 1.00 94.94 99 GLU A N 1
ATOM 783 C CA . GLU A 1 99 ? -14.378 5.842 -4.063 1.00 94.94 99 GLU A CA 1
ATOM 784 C C . GLU A 1 99 ? -14.410 4.328 -3.843 1.00 94.94 99 GLU A C 1
ATOM 786 O O . GLU A 1 99 ? -15.334 3.639 -4.281 1.00 94.94 99 GLU A O 1
ATOM 791 N N . PHE A 1 100 ? -13.398 3.820 -3.145 1.00 95.25 100 PHE A N 1
ATOM 792 C CA . PHE A 1 100 ? -13.285 2.428 -2.725 1.00 95.25 100 PHE A CA 1
ATOM 793 C C . PHE A 1 100 ? -13.632 2.242 -1.242 1.00 95.25 100 PHE A C 1
ATOM 795 O O . PHE A 1 100 ? -14.282 1.256 -0.895 1.00 95.25 100 PHE A O 1
ATOM 802 N N . LEU A 1 101 ? -13.219 3.178 -0.380 1.00 95.94 101 LEU A N 1
ATOM 803 C CA . LEU A 1 101 ? -13.387 3.084 1.076 1.00 95.94 101 LEU A CA 1
ATOM 804 C C . LEU A 1 101 ? -14.734 3.626 1.571 1.00 95.94 101 LEU A C 1
ATOM 806 O O . LEU A 1 101 ? -15.354 2.993 2.422 1.00 95.94 101 LEU A O 1
ATOM 810 N N . ILE A 1 102 ? -15.259 4.699 0.971 1.00 95.62 102 ILE A N 1
ATOM 811 C CA . ILE A 1 102 ? -16.566 5.262 1.358 1.00 95.62 102 ILE A C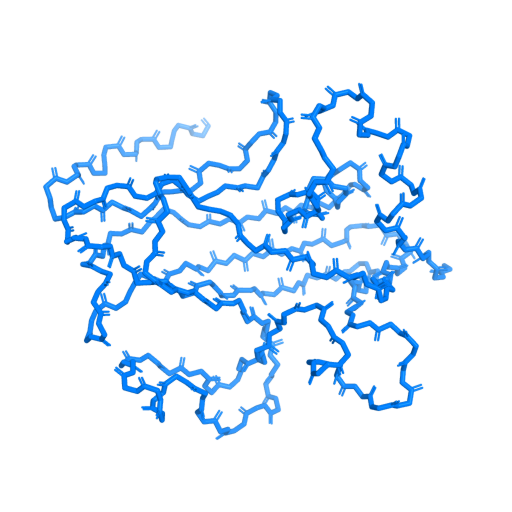A 1
ATOM 812 C C . ILE A 1 102 ? -17.701 4.218 1.294 1.00 95.62 102 ILE A C 1
ATOM 814 O O . ILE A 1 102 ? -18.427 4.073 2.277 1.00 95.62 102 ILE A O 1
ATOM 818 N N . PRO A 1 103 ? -17.852 3.399 0.225 1.00 96.38 103 PRO A N 1
ATOM 819 C CA . PRO A 1 103 ? -18.883 2.353 0.192 1.00 96.38 103 PRO A CA 1
ATOM 820 C C . PRO A 1 103 ? -18.685 1.237 1.230 1.00 96.38 103 PRO A C 1
ATOM 822 O O . PRO A 1 103 ? -19.596 0.444 1.456 1.00 96.38 103 PRO A O 1
ATOM 825 N N . LYS A 1 104 ? -17.495 1.147 1.835 1.00 95.00 104 LYS A N 1
ATOM 826 C CA . LYS A 1 104 ? -17.165 0.226 2.930 1.00 95.00 104 LYS A CA 1
ATOM 827 C C . LYS A 1 104 ? -17.390 0.856 4.310 1.00 95.00 104 LYS A C 1
ATOM 829 O O . LYS A 1 104 ? -17.114 0.204 5.310 1.00 95.00 104 LYS A O 1
ATOM 834 N N . GLY A 1 105 ? -17.891 2.093 4.360 1.00 95.81 105 GLY A N 1
ATOM 835 C CA . GLY A 1 105 ? -18.130 2.833 5.594 1.00 95.81 105 GLY A CA 1
ATOM 836 C C . GLY A 1 105 ? -16.844 3.313 6.260 1.00 95.81 105 GLY A C 1
ATOM 837 O O . GLY A 1 105 ? -16.769 3.292 7.481 1.00 95.81 105 GLY A O 1
ATOM 838 N N . ILE A 1 106 ? -15.823 3.667 5.477 1.00 96.75 106 ILE A N 1
ATOM 839 C CA . ILE A 1 106 ? -14.557 4.218 5.976 1.00 96.75 106 ILE A CA 1
ATOM 840 C C . ILE A 1 106 ? -14.404 5.621 5.406 1.00 96.75 106 ILE A C 1
ATOM 842 O O . ILE A 1 106 ? -14.362 5.771 4.182 1.00 96.75 106 ILE A O 1
ATOM 846 N N . ASP A 1 107 ? -14.331 6.621 6.280 1.00 95.12 107 ASP A N 1
ATOM 847 C CA . ASP A 1 107 ? -14.306 8.044 5.947 1.00 95.12 107 ASP A CA 1
ATOM 848 C C . ASP A 1 107 ? -12.906 8.497 5.514 1.00 95.12 107 ASP A C 1
ATOM 850 O O . ASP A 1 107 ? -12.203 9.258 6.176 1.00 95.12 107 ASP A O 1
ATOM 854 N N . HIS A 1 108 ? -12.459 7.956 4.382 1.00 96.00 108 HIS A N 1
ATOM 855 C CA . HIS A 1 108 ? -11.227 8.383 3.744 1.00 96.00 108 HIS A CA 1
ATOM 856 C C . HIS A 1 108 ? -11.352 8.335 2.225 1.00 96.00 108 HIS A C 1
ATOM 858 O O . HIS A 1 108 ? -11.724 7.307 1.646 1.00 96.00 108 HIS A O 1
ATOM 864 N N . SER A 1 109 ? -11.024 9.448 1.565 1.00 95.31 109 SER A N 1
ATOM 865 C CA . SER A 1 109 ? -11.090 9.517 0.108 1.00 95.31 109 SER A CA 1
ATOM 866 C C . SER A 1 109 ? -9.967 8.711 -0.538 1.00 95.31 109 SER A C 1
ATOM 868 O O . SER A 1 109 ? -8.808 8.734 -0.138 1.00 95.31 109 SER A O 1
ATOM 870 N N . THR A 1 110 ? -10.330 8.018 -1.604 1.00 96.19 110 THR A N 1
ATOM 871 C CA . THR A 1 110 ? -9.459 7.183 -2.435 1.00 96.19 110 THR A CA 1
ATOM 872 C C . THR A 1 110 ? -9.474 7.628 -3.896 1.00 96.19 110 THR A C 1
ATOM 874 O O . THR A 1 110 ? -8.960 6.936 -4.777 1.00 96.19 110 THR A O 1
ATOM 877 N N . VAL A 1 111 ? -10.041 8.802 -4.189 1.00 95.62 111 VAL A N 1
ATOM 878 C CA . VAL A 1 111 ? -9.974 9.390 -5.530 1.00 95.62 111 VAL A CA 1
ATOM 879 C C . VAL A 1 111 ? -8.511 9.631 -5.901 1.00 95.62 111 VAL A C 1
ATOM 881 O O . VAL A 1 111 ? -7.729 10.178 -5.130 1.00 95.62 111 VAL A O 1
ATOM 884 N N . GLY A 1 112 ? -8.126 9.201 -7.101 1.00 95.56 112 GLY A N 1
ATOM 885 C CA . GLY A 1 112 ? -6.737 9.227 -7.555 1.00 95.56 112 GLY A CA 1
ATOM 886 C C . GLY A 1 112 ? -5.862 8.087 -7.020 1.00 95.56 112 GLY A C 1
ATOM 887 O O . GLY A 1 112 ? -4.664 8.084 -7.302 1.00 95.56 112 GLY A O 1
ATOM 888 N N . TRP A 1 113 ? -6.425 7.109 -6.302 1.00 96.00 113 TRP A N 1
ATOM 889 C CA . TRP A 1 113 ? -5.700 5.978 -5.722 1.00 96.00 113 TRP A CA 1
ATOM 890 C C . TRP A 1 113 ? -6.294 4.640 -6.173 1.00 96.00 113 TRP A C 1
ATOM 892 O O . TRP A 1 113 ? -7.487 4.380 -6.042 1.00 96.00 113 TRP A O 1
ATOM 902 N N . ARG A 1 114 ? -5.460 3.751 -6.718 1.00 93.62 114 ARG A N 1
ATOM 903 C CA . ARG A 1 114 ? -5.868 2.406 -7.145 1.00 93.62 114 ARG A CA 1
ATOM 904 C C . ARG A 1 114 ? -5.598 1.407 -6.030 1.00 93.62 114 ARG A C 1
ATOM 906 O O . ARG A 1 114 ? -4.443 1.228 -5.654 1.00 93.62 114 ARG A O 1
ATOM 913 N N . PHE A 1 115 ? -6.644 0.719 -5.576 1.00 92.31 115 PHE A N 1
ATOM 914 C CA . PHE A 1 115 ? -6.518 -0.415 -4.661 1.00 92.31 115 PHE A CA 1
ATOM 915 C C . PHE A 1 115 ? -5.680 -1.534 -5.291 1.00 92.31 115 PHE A C 1
ATOM 917 O O . PHE A 1 115 ? -5.872 -1.887 -6.459 1.00 92.31 115 PHE A O 1
ATOM 924 N N . GLU A 1 116 ? -4.765 -2.099 -4.513 1.00 87.75 116 GLU A N 1
ATOM 925 C CA . GLU A 1 116 ? -3.894 -3.190 -4.926 1.00 87.75 116 GLU A CA 1
ATOM 926 C C . GLU A 1 116 ? -3.899 -4.269 -3.843 1.00 87.75 116 GLU A C 1
ATOM 928 O O . GLU A 1 116 ? -3.693 -3.988 -2.672 1.00 87.75 116 GLU A O 1
ATOM 933 N N . ASN A 1 117 ? -4.108 -5.524 -4.228 1.00 81.88 117 ASN A N 1
ATOM 934 C CA . ASN A 1 117 ? -3.894 -6.669 -3.341 1.00 81.88 117 ASN A CA 1
ATOM 935 C C . ASN A 1 117 ? -2.895 -7.664 -3.944 1.00 81.88 117 ASN A C 1
ATOM 937 O O . ASN A 1 117 ? -2.786 -8.793 -3.479 1.00 81.88 117 ASN A O 1
ATOM 941 N N . PHE A 1 118 ? -2.187 -7.241 -5.000 1.00 77.19 118 PHE A N 1
ATOM 942 C CA . PHE A 1 118 ? -1.211 -8.035 -5.741 1.00 77.19 118 PHE A CA 1
ATOM 943 C C . PHE A 1 118 ? -1.764 -9.382 -6.229 1.00 77.19 118 PHE A C 1
ATOM 945 O O . PHE A 1 118 ? -1.011 -10.337 -6.413 1.00 77.19 118 PHE A O 1
ATOM 952 N N . THR A 1 119 ? -3.074 -9.451 -6.473 1.00 76.88 119 THR A N 1
ATOM 953 C CA . THR A 1 119 ? -3.725 -10.592 -7.120 1.00 76.88 119 THR A CA 1
ATOM 954 C C . THR A 1 119 ? -4.192 -10.215 -8.520 1.00 76.88 119 THR A C 1
ATOM 956 O O . THR A 1 119 ? -4.222 -9.046 -8.914 1.00 76.88 119 THR A O 1
ATOM 959 N N . ASP A 1 120 ? -4.637 -11.215 -9.274 1.00 78.25 120 ASP A N 1
ATOM 960 C CA . ASP A 1 120 ? -5.256 -11.004 -10.579 1.00 78.25 120 ASP A CA 1
ATOM 961 C C . ASP A 1 120 ? -6.492 -10.090 -10.535 1.00 78.25 120 ASP A C 1
ATOM 963 O O . ASP A 1 120 ? -6.798 -9.436 -11.534 1.00 78.25 120 ASP A O 1
ATOM 967 N N . ALA A 1 121 ? -7.162 -9.981 -9.382 1.00 81.50 121 ALA A N 1
ATOM 968 C CA . ALA A 1 121 ? -8.328 -9.119 -9.207 1.00 81.50 121 ALA A CA 1
ATOM 969 C C . ALA A 1 121 ? -7.988 -7.622 -9.290 1.00 81.50 121 ALA A C 1
ATOM 971 O O . ALA A 1 121 ? -8.827 -6.834 -9.728 1.00 81.50 121 ALA A O 1
ATOM 972 N N . THR A 1 122 ? -6.771 -7.220 -8.905 1.00 77.56 122 THR A N 1
ATOM 973 C CA . THR A 1 122 ? -6.337 -5.812 -8.912 1.00 77.56 122 THR A CA 1
ATOM 974 C C . THR A 1 122 ? -5.410 -5.469 -10.073 1.00 77.56 122 THR A C 1
ATOM 976 O O . THR A 1 122 ? -4.874 -4.358 -10.126 1.00 77.56 122 THR A O 1
ATOM 979 N N . LYS A 1 123 ? -5.271 -6.371 -11.057 1.00 80.25 123 LYS A N 1
ATOM 980 C CA . LYS A 1 123 ? -4.473 -6.142 -12.269 1.00 80.25 123 LYS A CA 1
ATOM 981 C C . LYS A 1 123 ? -4.835 -4.805 -12.929 1.00 80.25 123 LYS A C 1
ATOM 983 O O . LYS A 1 123 ? -5.998 -4.579 -13.267 1.00 80.25 123 LYS A O 1
ATOM 988 N N . PRO A 1 124 ? -3.846 -3.944 -13.232 1.00 70.69 124 PRO A N 1
ATOM 989 C CA . PRO A 1 124 ? -4.109 -2.641 -13.836 1.00 70.69 124 PRO A CA 1
ATOM 990 C C . PRO A 1 124 ? -4.693 -2.760 -15.249 1.00 70.69 124 PRO A C 1
ATOM 992 O O . PRO A 1 124 ? -5.380 -1.851 -15.713 1.00 70.69 124 PRO A O 1
ATOM 995 N N . ARG A 1 125 ? -4.415 -3.863 -15.956 1.00 77.00 125 ARG A N 1
ATOM 996 C CA . ARG A 1 125 ? -5.037 -4.197 -17.240 1.00 77.00 125 ARG A CA 1
ATOM 997 C C . ARG A 1 125 ? -5.173 -5.711 -17.390 1.00 77.00 125 ARG A C 1
ATOM 999 O O . ARG A 1 125 ? -4.240 -6.444 -17.070 1.00 77.00 125 ARG A O 1
ATOM 1006 N N . LYS A 1 126 ? -6.298 -6.162 -17.951 1.00 78.50 126 LYS A N 1
ATOM 1007 C CA . LYS A 1 126 ? -6.609 -7.592 -18.149 1.00 78.50 126 LYS A CA 1
ATOM 1008 C C . LYS A 1 126 ? -5.643 -8.313 -19.096 1.00 78.50 126 LYS A C 1
ATOM 1010 O O . LYS A 1 126 ? -5.464 -9.515 -18.972 1.00 78.50 126 LYS A O 1
ATOM 1015 N N . ASP A 1 127 ? -5.017 -7.588 -20.022 1.00 80.75 127 ASP A N 1
ATOM 1016 C CA . ASP A 1 127 ? -4.071 -8.128 -21.007 1.00 80.75 127 ASP A CA 1
ATOM 1017 C C . ASP A 1 127 ? -2.630 -8.245 -20.480 1.00 80.75 127 ASP A C 1
ATOM 1019 O O . ASP A 1 127 ? -1.739 -8.713 -21.190 1.00 80.75 127 ASP A O 1
ATOM 1023 N N . ARG A 1 128 ? -2.361 -7.797 -19.247 1.00 77.50 128 ARG A N 1
ATOM 1024 C CA . ARG A 1 128 ? -1.024 -7.864 -18.649 1.00 77.50 128 ARG A CA 1
ATOM 1025 C C . ARG A 1 128 ? -0.849 -9.159 -17.864 1.00 77.50 128 ARG A C 1
ATOM 1027 O O . ARG A 1 128 ? -1.714 -9.582 -17.104 1.00 77.50 128 ARG A O 1
ATOM 1034 N N . VAL A 1 129 ? 0.327 -9.760 -18.030 1.00 80.31 129 VAL A N 1
ATOM 1035 C CA . VAL A 1 129 ? 0.711 -11.006 -17.348 1.00 80.31 129 VAL A CA 1
ATOM 1036 C C . VAL A 1 129 ? 1.146 -10.745 -15.895 1.00 80.31 129 VAL A C 1
ATOM 1038 O O . VAL A 1 129 ? 1.045 -11.633 -15.054 1.00 80.31 129 VAL A O 1
ATOM 1041 N N . TYR A 1 130 ? 1.594 -9.525 -15.584 1.00 79.69 130 TYR A N 1
ATOM 1042 C CA . TYR A 1 130 ? 1.991 -9.096 -14.239 1.00 79.69 130 TYR A CA 1
ATOM 1043 C C . TYR A 1 130 ? 0.828 -8.418 -13.494 1.00 79.69 130 TYR A C 1
ATOM 1045 O O . TYR A 1 130 ? -0.039 -7.807 -14.123 1.00 79.69 130 TYR A O 1
ATOM 1053 N N . VAL A 1 131 ? 0.832 -8.491 -12.159 1.00 81.94 131 VAL A N 1
ATOM 1054 C CA . VAL A 1 131 ? -0.161 -7.831 -11.284 1.00 81.94 131 VAL A CA 1
ATOM 1055 C C . VAL A 1 131 ? 0.248 -6.400 -10.939 1.00 81.94 131 VAL A C 1
ATOM 1057 O O . VAL A 1 131 ? -0.597 -5.515 -10.882 1.00 81.94 131 VAL A O 1
ATOM 1060 N N . HIS A 1 132 ? 1.552 -6.139 -10.827 1.00 87.88 132 HIS A N 1
ATOM 1061 C CA . HIS A 1 132 ? 2.105 -4.814 -10.558 1.00 87.88 132 HIS A CA 1
ATOM 1062 C C . HIS A 1 132 ? 3.458 -4.631 -11.263 1.00 87.88 132 HIS A C 1
ATOM 1064 O O . HIS A 1 132 ? 4.180 -5.606 -11.466 1.00 87.88 132 HIS A O 1
ATOM 1070 N N . ARG A 1 133 ? 3.809 -3.400 -11.653 1.00 90.00 133 ARG A N 1
ATOM 1071 C CA . ARG A 1 133 ? 5.120 -3.072 -12.235 1.00 90.00 133 ARG A CA 1
ATOM 1072 C C . ARG A 1 133 ? 5.686 -1.831 -11.572 1.00 90.00 133 ARG A C 1
ATOM 1074 O O . ARG A 1 133 ? 5.090 -0.766 -11.686 1.00 90.00 133 ARG A O 1
ATOM 1081 N N . PHE A 1 134 ? 6.900 -1.959 -11.059 1.00 91.38 134 PHE A N 1
ATOM 1082 C CA . PHE A 1 134 ? 7.742 -0.828 -10.716 1.00 91.38 134 PHE A CA 1
ATOM 1083 C C . PHE A 1 134 ? 8.606 -0.463 -11.922 1.00 91.38 134 PHE A C 1
ATOM 1085 O O . PHE A 1 134 ? 9.517 -1.205 -12.311 1.00 91.38 134 PHE A O 1
ATOM 1092 N N . ALA A 1 135 ? 8.283 0.652 -12.575 1.00 93.38 135 ALA A N 1
ATOM 1093 C CA . ALA A 1 135 ? 9.010 1.078 -13.763 1.00 93.38 135 ALA A CA 1
ATOM 1094 C C . ALA A 1 135 ? 10.425 1.557 -13.402 1.00 93.38 135 ALA A C 1
ATOM 1096 O O . ALA A 1 135 ? 10.657 2.070 -12.310 1.00 93.38 135 ALA A O 1
ATOM 1097 N N . ARG A 1 136 ? 11.380 1.368 -14.312 1.00 94.88 136 ARG A N 1
ATOM 1098 C CA . ARG A 1 136 ? 12.758 1.872 -14.169 1.00 94.88 136 ARG A CA 1
ATOM 1099 C C . ARG A 1 136 ? 12.790 3.386 -13.968 1.00 94.88 136 ARG A C 1
ATOM 1101 O O . ARG A 1 136 ? 11.979 4.081 -14.583 1.00 94.88 136 ARG A O 1
ATOM 1108 N N . TYR A 1 137 ? 13.753 3.875 -13.190 1.00 95.50 137 TYR A N 1
ATOM 1109 C CA . TYR A 1 137 ? 13.970 5.304 -12.920 1.00 95.50 137 TYR A CA 1
ATOM 1110 C C . TYR A 1 137 ? 12.689 6.060 -12.561 1.00 95.50 137 TYR A C 1
ATOM 1112 O O . TYR A 1 137 ? 12.425 7.150 -13.070 1.00 95.50 137 TYR A O 1
ATOM 1120 N N . SER A 1 138 ? 11.845 5.442 -11.741 1.00 95.94 138 SER A N 1
ATOM 1121 C CA . SER A 1 138 ? 10.552 6.013 -11.392 1.00 95.94 138 SER A CA 1
ATOM 1122 C C . SER A 1 138 ? 10.232 5.786 -9.932 1.00 95.94 138 SER A C 1
ATOM 1124 O O . SER A 1 138 ? 10.653 4.796 -9.332 1.00 95.94 138 SER A O 1
ATOM 1126 N N . CYS A 1 139 ? 9.461 6.716 -9.391 1.00 95.19 139 CYS A N 1
ATOM 1127 C CA . CYS A 1 139 ? 8.903 6.613 -8.063 1.00 95.19 139 CYS A CA 1
ATOM 1128 C C . CYS A 1 139 ? 7.395 6.445 -8.151 1.00 95.19 139 CYS A C 1
ATOM 1130 O O . CYS A 1 139 ? 6.739 7.039 -9.011 1.00 95.19 139 CYS A O 1
ATOM 1132 N N . GLN A 1 140 ? 6.853 5.667 -7.229 1.00 95.12 140 GLN A N 1
ATOM 1133 C CA . GLN A 1 140 ? 5.429 5.459 -7.097 1.00 95.12 140 GLN A CA 1
ATOM 1134 C C . GLN A 1 140 ? 5.000 5.781 -5.674 1.00 95.12 140 GLN A C 1
ATOM 1136 O O . GLN A 1 140 ? 5.536 5.223 -4.717 1.00 95.12 140 GLN A O 1
ATOM 1141 N N . ASP A 1 141 ? 4.034 6.686 -5.560 1.00 95.88 141 ASP A N 1
ATOM 1142 C CA . ASP A 1 141 ? 3.415 7.009 -4.282 1.00 95.88 141 ASP A CA 1
ATOM 1143 C C . ASP A 1 141 ? 2.456 5.873 -3.899 1.00 95.88 141 ASP A C 1
ATOM 1145 O O . ASP A 1 141 ? 1.689 5.377 -4.741 1.00 95.88 141 ASP A O 1
ATOM 1149 N N . TYR A 1 142 ? 2.482 5.484 -2.629 1.00 93.44 142 TYR A N 1
ATOM 1150 C CA . TYR A 1 142 ? 1.547 4.529 -2.051 1.00 93.44 142 TYR A CA 1
ATOM 1151 C C . TYR A 1 142 ? 0.845 5.130 -0.831 1.00 93.44 142 TYR A C 1
ATOM 1153 O O . TYR A 1 142 ? 1.329 6.081 -0.217 1.00 93.44 142 TYR A O 1
ATOM 1161 N N . MET A 1 143 ? -0.312 4.562 -0.518 1.00 94.25 143 MET A N 1
ATOM 1162 C CA . MET A 1 143 ? -1.122 4.885 0.648 1.00 94.25 143 MET A CA 1
ATOM 1163 C C . MET A 1 143 ? -1.538 3.575 1.308 1.00 94.25 143 MET A C 1
ATOM 1165 O O . MET A 1 143 ? -2.023 2.671 0.625 1.00 94.25 143 MET A O 1
ATOM 1169 N N . ILE A 1 144 ? -1.344 3.461 2.615 1.00 92.38 144 ILE A N 1
ATOM 1170 C CA . ILE A 1 144 ? -1.843 2.346 3.420 1.00 92.38 144 ILE A CA 1
ATOM 1171 C C . ILE A 1 144 ? -2.901 2.906 4.351 1.00 92.38 144 ILE A C 1
ATOM 1173 O O . ILE A 1 144 ? -2.659 3.894 5.033 1.00 92.38 144 ILE A O 1
ATOM 1177 N N . VAL A 1 145 ? -4.064 2.267 4.360 1.00 94.38 145 VAL A N 1
ATOM 1178 C CA . VAL A 1 145 ? -5.168 2.594 5.260 1.00 94.38 145 VAL A CA 1
ATOM 1179 C C . VAL A 1 145 ? -5.431 1.386 6.141 1.00 94.38 145 VAL A C 1
ATOM 1181 O O . VAL A 1 145 ? -5.515 0.274 5.618 1.00 94.38 145 VAL A O 1
ATOM 1184 N N . GLY A 1 146 ? -5.581 1.576 7.449 1.00 94.06 146 GLY A N 1
ATOM 1185 C CA . GLY A 1 146 ? -5.873 0.491 8.379 1.00 94.06 146 GLY A CA 1
ATOM 1186 C C . GLY A 1 146 ? -6.778 0.886 9.537 1.00 94.06 146 GLY A C 1
ATOM 1187 O O . GLY A 1 146 ? -6.867 2.048 9.931 1.00 94.06 146 GLY A O 1
ATOM 1188 N N . LEU A 1 147 ? -7.460 -0.125 10.072 1.00 95.50 147 LEU A N 1
ATOM 1189 C CA . LEU A 1 147 ? -8.361 -0.019 11.215 1.00 95.50 147 LEU A CA 1
ATOM 1190 C C . LEU A 1 147 ? -7.795 -0.814 12.388 1.00 95.50 147 LEU A C 1
ATOM 1192 O O . LEU A 1 147 ? -7.536 -2.006 12.242 1.00 95.50 147 LEU A O 1
ATOM 1196 N N . LYS A 1 148 ? -7.639 -0.184 13.548 1.00 93.69 148 LYS A N 1
ATOM 1197 C CA . LYS A 1 148 ? -7.125 -0.811 14.773 1.00 93.69 148 LYS A CA 1
ATOM 1198 C C . LYS A 1 148 ? -8.211 -1.641 15.469 1.00 93.69 148 LYS A C 1
ATOM 1200 O O . LYS A 1 148 ? -9.396 -1.536 15.142 1.00 93.69 148 LYS A O 1
ATOM 1205 N N . ASN A 1 149 ? -7.812 -2.482 16.426 1.00 92.62 149 ASN A N 1
ATOM 1206 C CA . ASN A 1 149 ? -8.773 -3.154 17.308 1.00 92.62 149 ASN A CA 1
ATOM 1207 C C . ASN A 1 149 ? -9.203 -2.231 18.458 1.00 92.62 149 ASN A C 1
ATOM 1209 O O . ASN A 1 149 ? -10.356 -2.298 18.884 1.00 92.62 149 ASN A O 1
ATOM 1213 N N . GLY A 1 150 ? -8.307 -1.349 18.906 1.00 90.94 150 GLY A N 1
ATOM 1214 C CA . GLY A 1 150 ? -8.566 -0.281 19.863 1.00 90.94 150 GLY A CA 1
ATOM 1215 C C . GLY A 1 150 ? -7.829 1.023 19.512 1.00 90.94 150 GLY A C 1
ATOM 1216 O O . GLY A 1 150 ? -6.784 0.989 18.862 1.00 90.94 150 GLY A O 1
ATOM 1217 N N . PRO A 1 151 ? -8.357 2.184 19.940 1.00 91.06 151 PRO A N 1
ATOM 1218 C CA . PRO A 1 151 ? -7.779 3.495 19.627 1.00 91.06 151 PRO A CA 1
ATOM 1219 C C . PRO A 1 151 ? -6.410 3.749 20.268 1.00 91.06 151 PRO A C 1
ATOM 1221 O O . PRO A 1 151 ? -5.627 4.549 19.755 1.00 91.06 151 PRO A O 1
ATOM 1224 N N . ASP A 1 152 ? -6.097 3.034 21.346 1.00 88.94 152 ASP A N 1
ATOM 1225 C CA . ASP A 1 152 ? -4.825 3.147 22.065 1.00 88.94 152 ASP A CA 1
ATOM 1226 C C . ASP A 1 152 ? -3.761 2.177 21.533 1.00 88.94 152 ASP A C 1
ATOM 1228 O O . ASP A 1 152 ? -2.606 2.220 21.961 1.00 88.94 152 ASP A O 1
ATOM 1232 N N . ASP A 1 153 ? -4.124 1.312 20.578 1.00 86.56 153 ASP A N 1
ATOM 1233 C CA . ASP A 1 153 ? -3.187 0.360 20.000 1.00 86.56 153 ASP A CA 1
ATOM 1234 C C . ASP A 1 153 ? -2.064 1.113 19.275 1.00 86.56 153 ASP A C 1
ATOM 1236 O O . ASP A 1 153 ? -2.303 1.956 18.400 1.00 86.56 153 ASP A O 1
ATOM 1240 N N . VAL A 1 154 ? -0.822 0.755 19.599 1.00 84.81 154 VAL A N 1
ATOM 1241 C CA . VAL A 1 154 ? 0.346 1.118 18.798 1.00 84.81 154 VAL A CA 1
ATOM 1242 C C . VAL A 1 154 ? 0.562 0.004 17.791 1.00 84.81 154 VAL A C 1
ATOM 1244 O O . VAL A 1 154 ? 0.990 -1.096 18.145 1.00 84.81 154 VAL A O 1
ATOM 1247 N N . ILE A 1 155 ? 0.243 0.281 16.531 1.00 83.12 155 ILE A N 1
ATOM 1248 C CA . ILE A 1 155 ? 0.444 -0.687 15.458 1.00 83.12 155 ILE A CA 1
ATOM 1249 C C . ILE A 1 155 ? 1.775 -0.402 14.811 1.00 83.12 155 ILE A C 1
ATOM 1251 O O . ILE A 1 155 ? 1.946 0.600 14.120 1.00 83.12 155 ILE A O 1
ATOM 1255 N N . LYS A 1 156 ? 2.702 -1.329 15.001 1.00 76.38 156 LYS A N 1
ATOM 1256 C CA . LYS A 1 156 ? 3.893 -1.390 14.181 1.00 76.38 156 LYS A CA 1
ATOM 1257 C C . LYS A 1 156 ? 3.510 -2.051 12.868 1.00 76.38 156 LYS A C 1
ATOM 1259 O O . LYS A 1 156 ? 3.106 -3.220 12.827 1.00 76.38 156 LYS A O 1
ATOM 1264 N N . TRP A 1 157 ? 3.620 -1.292 11.794 1.00 69.88 157 TRP A N 1
ATOM 1265 C CA . TRP A 1 157 ? 3.501 -1.823 10.451 1.00 69.88 157 TRP A CA 1
ATOM 1266 C C . TRP A 1 157 ? 4.824 -1.533 9.777 1.00 69.88 157 TRP A C 1
ATOM 1268 O O . TRP A 1 157 ? 5.294 -0.411 9.763 1.00 69.88 157 TRP A O 1
ATOM 1278 N N . GLY A 1 158 ? 5.490 -2.558 9.281 1.00 59.81 158 GLY A N 1
ATOM 1279 C CA . GLY A 1 158 ? 6.854 -2.367 8.830 1.00 59.81 158 GLY A CA 1
ATOM 1280 C C . GLY A 1 158 ? 7.200 -3.228 7.654 1.00 59.81 158 GLY A C 1
ATOM 1281 O O . GLY A 1 158 ? 6.567 -4.243 7.373 1.00 59.81 158 GLY A O 1
ATOM 1282 N N . MET A 1 159 ? 8.215 -2.781 6.935 1.00 60.19 159 MET A N 1
ATOM 1283 C CA . MET A 1 159 ? 8.685 -3.383 5.702 1.00 60.19 159 MET A CA 1
ATOM 1284 C C . MET A 1 159 ? 10.130 -3.822 5.938 1.00 60.19 159 MET A C 1
ATOM 1286 O O . MET A 1 159 ? 11.032 -2.994 5.992 1.00 60.19 159 MET A O 1
ATOM 1290 N N . GLY A 1 160 ? 10.371 -5.122 6.115 1.00 42.12 160 GLY A N 1
ATOM 1291 C CA . GLY A 1 160 ? 11.731 -5.633 6.304 1.00 42.12 160 GLY A CA 1
ATOM 1292 C C . GLY A 1 160 ? 11.806 -7.039 6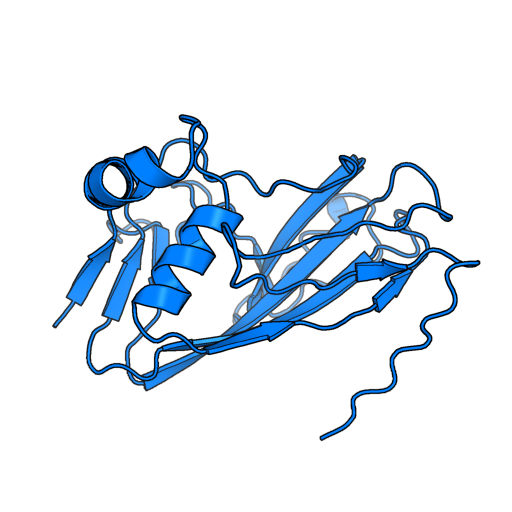.894 1.00 42.12 160 GLY A C 1
ATOM 1293 O O . GLY A 1 160 ? 10.804 -7.594 7.346 1.00 42.12 160 GLY A O 1
ATOM 1294 N N . VAL A 1 161 ? 13.014 -7.610 6.882 1.00 34.34 161 VAL A N 1
ATOM 1295 C CA . VAL A 1 161 ? 13.377 -8.893 7.509 1.00 34.34 161 VAL A CA 1
ATOM 1296 C C . VAL A 1 161 ? 14.772 -8.744 8.123 1.00 34.34 161 VAL A C 1
ATOM 1298 O O . VAL A 1 161 ? 15.718 -8.354 7.443 1.00 34.34 161 VAL A O 1
ATOM 1301 N N . GLY A 1 162 ? 14.932 -9.089 9.402 1.00 41.69 162 GLY A N 1
ATOM 1302 C CA . GLY A 1 162 ? 16.229 -9.021 10.080 1.00 41.69 162 GLY A CA 1
ATOM 1303 C C . GLY A 1 162 ? 16.575 -7.615 10.581 1.00 41.69 162 GLY A C 1
ATOM 1304 O O . GLY A 1 162 ? 15.810 -7.039 11.345 1.00 41.69 162 GLY A O 1
ATOM 1305 N N . LYS A 1 163 ? 17.760 -7.099 10.222 1.00 33.59 163 LYS A N 1
ATOM 1306 C CA . LYS A 1 163 ? 18.320 -5.843 10.770 1.00 33.59 163 LYS A CA 1
ATOM 1307 C C . LYS A 1 163 ? 18.003 -4.586 9.950 1.00 33.59 163 LYS A C 1
ATOM 1309 O O . LYS A 1 163 ? 18.286 -3.490 10.415 1.00 33.59 163 LYS A O 1
ATOM 1314 N N . GLU A 1 164 ? 17.435 -4.742 8.757 1.00 39.59 164 GLU A N 1
ATOM 1315 C CA . GLU A 1 164 ? 17.022 -3.639 7.885 1.00 39.59 164 GLU A CA 1
ATOM 1316 C C . GLU A 1 164 ? 15.495 -3.617 7.857 1.00 39.59 164 GLU A C 1
ATOM 1318 O O . GLU A 1 164 ? 14.852 -4.473 7.240 1.00 39.59 164 GLU A O 1
ATOM 1323 N N . TYR A 1 165 ? 14.919 -2.700 8.631 1.00 49.72 165 TYR A N 1
ATOM 1324 C CA . TYR A 1 165 ? 13.488 -2.636 8.887 1.00 49.72 165 TYR A CA 1
ATOM 1325 C C . TYR A 1 165 ? 13.026 -1.187 8.746 1.00 49.72 165 TYR A C 1
ATOM 1327 O O . TYR A 1 165 ? 13.467 -0.315 9.492 1.00 49.72 165 TYR A O 1
ATOM 1335 N N . LEU A 1 166 ? 12.153 -0.935 7.774 1.00 55.09 166 LEU A N 1
ATOM 1336 C CA . LEU A 1 166 ? 11.304 0.250 7.782 1.00 55.09 166 LEU A CA 1
ATOM 1337 C C . LEU A 1 166 ? 10.300 0.041 8.907 1.00 55.09 166 LEU A C 1
ATOM 1339 O O . LEU A 1 166 ? 9.521 -0.911 8.841 1.00 55.09 166 LEU A O 1
ATOM 1343 N N . ASP A 1 167 ? 10.370 0.893 9.927 1.00 62.06 167 ASP A N 1
ATOM 1344 C CA . ASP A 1 167 ? 9.627 0.738 11.177 1.00 62.06 167 ASP A CA 1
ATOM 1345 C C . ASP A 1 167 ? 8.565 1.820 11.414 1.00 62.06 167 ASP A C 1
ATOM 1347 O O . ASP A 1 167 ? 8.628 2.473 12.452 1.00 62.06 167 ASP A O 1
ATOM 1351 N N . PRO A 1 168 ? 7.638 2.089 10.475 1.00 71.62 168 PRO A N 1
ATOM 1352 C CA . PRO A 1 168 ? 6.614 3.062 10.762 1.00 71.62 168 PRO A CA 1
ATOM 1353 C C . PRO A 1 168 ? 5.609 2.564 11.808 1.00 71.62 168 PRO A C 1
ATOM 1355 O O . PRO A 1 168 ? 5.261 1.381 11.917 1.00 71.62 168 PRO A O 1
ATOM 1358 N N . PHE A 1 169 ? 5.118 3.508 12.592 1.00 78.62 169 PHE A N 1
ATOM 1359 C CA . PHE A 1 169 ? 4.160 3.267 13.653 1.00 78.62 169 PHE A CA 1
ATOM 1360 C C . PHE A 1 169 ? 2.870 4.035 13.394 1.00 78.62 169 PHE A C 1
ATOM 1362 O O . PHE A 1 169 ? 2.863 5.199 12.998 1.00 78.62 169 PHE A O 1
ATOM 1369 N N . TRP A 1 170 ? 1.754 3.377 13.692 1.00 85.31 170 TRP A N 1
ATOM 1370 C CA . TRP A 1 170 ? 0.493 4.042 13.977 1.00 85.31 170 TRP A CA 1
ATOM 1371 C C . TRP A 1 170 ? 0.320 4.155 15.480 1.00 85.31 170 TRP A C 1
ATOM 1373 O O . TRP A 1 170 ? -0.095 3.195 16.137 1.00 85.31 170 TRP A O 1
ATOM 1383 N N . TYR A 1 171 ? 0.611 5.328 16.028 1.00 84.69 171 TYR A N 1
ATOM 1384 C CA . TYR A 1 171 ? 0.462 5.598 17.454 1.00 84.69 171 TYR A CA 1
ATOM 1385 C C . TYR A 1 171 ? -1.008 5.797 17.827 1.00 84.69 171 TYR A C 1
ATOM 1387 O O . TYR A 1 171 ? -1.798 6.318 17.035 1.00 84.69 171 TYR A O 1
ATOM 1395 N N . GLY A 1 172 ? -1.389 5.323 19.015 1.00 81.81 172 GLY A N 1
ATOM 1396 C CA . GLY A 1 172 ? -2.681 5.628 19.632 1.00 81.81 172 GLY A CA 1
ATOM 1397 C C . GLY A 1 172 ? -2.716 7.029 20.251 1.00 81.81 172 GLY A C 1
ATOM 1398 O O . GLY A 1 172 ? -1.728 7.766 20.208 1.00 81.81 172 GLY A O 1
ATOM 1399 N N . ILE A 1 173 ? -3.851 7.398 20.846 1.00 72.81 173 ILE A N 1
ATOM 1400 C CA . ILE A 1 173 ? -4.090 8.738 21.425 1.00 72.81 173 ILE A CA 1
ATOM 1401 C C . ILE A 1 173 ? -3.059 9.081 22.513 1.00 72.81 173 ILE A C 1
ATOM 1403 O O . ILE A 1 173 ? -2.556 10.201 22.550 1.00 72.81 173 ILE A O 1
ATOM 1407 N N . ASP A 1 174 ? -2.679 8.091 23.325 1.00 68.44 174 ASP A N 1
ATOM 1408 C CA . ASP A 1 174 ? -1.737 8.255 24.442 1.00 68.44 174 ASP A CA 1
ATOM 1409 C C . ASP A 1 174 ? -0.284 7.878 24.087 1.00 68.44 174 ASP A C 1
ATOM 1411 O O . ASP A 1 174 ? 0.627 7.965 24.916 1.00 68.44 174 ASP A O 1
ATOM 1415 N N . GLY A 1 175 ? -0.037 7.462 22.842 1.00 58.03 175 GLY A N 1
ATOM 1416 C CA . GLY A 1 175 ? 1.300 7.162 22.347 1.00 58.03 175 GLY A CA 1
ATOM 1417 C C . GLY A 1 175 ? 2.042 8.452 22.025 1.00 58.03 175 GLY A C 1
ATOM 1418 O O . GLY A 1 175 ? 1.888 8.994 20.936 1.00 58.03 175 GLY A O 1
ATOM 1419 N N . ALA A 1 176 ? 2.856 8.957 22.952 1.00 51.62 176 ALA A N 1
ATOM 1420 C CA . ALA A 1 176 ? 3.716 10.104 22.681 1.00 51.62 176 ALA A CA 1
ATOM 1421 C C . ALA A 1 176 ? 4.654 9.803 21.495 1.00 51.62 176 ALA A C 1
ATOM 1423 O O . ALA A 1 176 ? 5.608 9.032 21.629 1.00 51.62 176 ALA A O 1
ATOM 1424 N N . ALA A 1 177 ? 4.412 10.443 20.348 1.00 49.94 177 ALA A N 1
ATOM 1425 C CA . ALA A 1 177 ? 5.333 10.486 19.218 1.00 49.94 177 ALA A CA 1
ATOM 1426 C C . ALA A 1 177 ? 6.547 11.368 19.571 1.00 49.94 177 ALA A C 1
ATOM 1428 O O . ALA A 1 177 ? 6.716 12.473 19.063 1.00 49.94 177 ALA A O 1
ATOM 1429 N N . ASN A 1 178 ? 7.407 10.899 20.478 1.00 45.53 178 ASN A N 1
ATOM 1430 C CA . ASN A 1 178 ? 8.724 11.495 20.704 1.00 45.53 178 ASN A CA 1
ATOM 1431 C C . ASN A 1 178 ? 9.670 11.048 19.583 1.00 45.53 178 ASN A C 1
ATOM 1433 O O . ASN A 1 178 ? 10.613 10.293 19.808 1.00 45.53 178 ASN A O 1
ATOM 1437 N N . ILE A 1 179 ? 9.400 11.495 18.359 1.00 46.69 179 ILE A N 1
ATOM 1438 C CA . ILE A 1 179 ? 10.273 11.246 17.216 1.00 46.69 179 ILE A CA 1
ATOM 1439 C C . ILE A 1 179 ? 11.175 12.468 17.055 1.00 46.69 179 ILE A C 1
ATOM 1441 O O . ILE A 1 179 ? 10.849 13.440 16.377 1.00 46.69 179 ILE A O 1
ATOM 1445 N N . SER A 1 180 ? 12.340 12.427 17.700 1.00 34.28 180 SER A N 1
ATOM 1446 C CA . SER A 1 180 ? 13.472 13.257 17.300 1.00 34.28 180 SER A CA 1
ATOM 1447 C C . SER A 1 180 ? 14.182 12.566 16.136 1.00 34.28 180 SER A C 1
ATOM 1449 O O . SER A 1 180 ? 14.938 11.619 16.349 1.00 34.28 180 SER A O 1
ATOM 1451 N N . VAL A 1 181 ? 13.960 13.032 14.907 1.00 34.34 181 VAL A N 1
ATOM 1452 C CA . VAL A 1 181 ? 14.838 12.677 13.784 1.00 34.34 181 VAL A CA 1
ATOM 1453 C C . VAL A 1 181 ? 16.087 13.548 13.891 1.00 34.34 181 VAL A C 1
ATOM 1455 O O . VAL A 1 181 ? 16.065 14.725 13.540 1.00 34.34 181 VAL A O 1
ATOM 1458 N N . SER A 1 182 ? 17.178 12.997 14.420 1.00 32.84 182 SER A N 1
ATOM 1459 C CA . SER A 1 182 ? 18.503 13.592 14.243 1.00 32.84 182 SER A CA 1
ATOM 1460 C C . SER A 1 182 ? 19.005 13.252 12.839 1.00 32.84 182 SER A C 1
ATOM 1462 O O . SER A 1 182 ? 19.205 12.075 12.536 1.00 32.84 182 SER A O 1
ATOM 1464 N N . THR A 1 183 ? 19.155 14.284 12.007 1.00 34.06 183 THR A N 1
ATOM 1465 C CA . THR A 1 183 ? 19.844 14.252 10.705 1.00 34.06 183 THR A CA 1
ATOM 1466 C C . THR A 1 183 ? 21.324 13.948 10.844 1.00 34.06 183 THR A C 1
ATOM 1468 O O . THR A 1 183 ? 21.922 14.503 11.796 1.00 34.06 183 THR A O 1
#

Secondary structure (DSSP, 8-state):
-EEEE-TTTTHHHHHTTT-----BHHHHHHHHHHTTEEEE---EE---SSSS-EEEEEEEEE-SSSEEEEE--TT-B---BS--SEEEEEEE-TT--S-SSGGGT-----TTEEEE-SSGGG-S-TT-SEEEEE-TTEEEEEEEEEE-SSTT--EE--EEETTEEE--EEE-TT---------